Protein AF-F0ZYT7-F1 (afdb_monomer_lite)

Secondary structure (DSSP, 8-state):
-EEE-TT--S-STTS-TT--EEEESS--S---TTSS-TT-SEEEE-TT--S-GGG--TT--EEEE-S--S---TT-S-TT-SEEEE-TTB-S---TTSS-TT--EEEE-SBSSPPPTTS---TT-EEEE-TT---

Foldseek 3Di:
DDEDDAPAADQQVPPDLPDQEYEYEQYPHAQDAPSHDLSYQEYEYEAAHAHQPNNPDLNHQEYEYEQYPHAQDQPSDDLNHQEYEYENANEHALDARSDPQNHQEYEYARYPYDHDVRSHPHPNHDYHYDPRYDD

InterPro domains:
  IPR008615 FNIP [PF05725] (72-109)
  IPR052697 FNIP repeat-containing protein [PTHR32031] (2-129)

pLDDT: mean 94.6, std 4.9, range [79.94, 98.81]

Structure (mmCIF, N/CA/C/O backbone):
data_AF-F0ZYT7-F1
#
_entry.id   AF-F0ZYT7-F1
#
loop_
_atom_site.group_PDB
_atom_site.id
_atom_site.type_symbol
_atom_site.label_atom_id
_atom_site.label_alt_id
_atom_site.label_comp_id
_atom_site.label_asym_id
_atom_site.label_entity_id
_atom_site.label_seq_id
_atom_site.pdbx_PDB_ins_code
_atom_site.Cartn_x
_atom_site.Cartn_y
_atom_site.Cartn_z
_atom_site.occupancy
_atom_site.B_iso_or_equiv
_atom_site.auth_seq_id
_atom_site.auth_comp_id
_atom_site.auth_asym_id
_atom_site.auth_atom_id
_atom_site.pdbx_PDB_model_num
ATOM 1 N N . ASN A 1 1 ? 16.380 5.663 -4.681 1.00 87.44 1 ASN A N 1
ATOM 2 C CA . ASN A 1 1 ? 14.973 5.845 -5.112 1.00 87.44 1 ASN A CA 1
ATOM 3 C C . ASN A 1 1 ? 14.898 5.706 -6.620 1.00 87.44 1 ASN A C 1
ATOM 5 O O . ASN A 1 1 ? 15.791 6.214 -7.287 1.00 87.44 1 ASN A O 1
ATOM 9 N N . LEU A 1 2 ? 13.868 5.045 -7.147 1.00 93.25 2 LEU A N 1
ATOM 10 C CA . LEU A 1 2 ? 13.582 4.963 -8.581 1.00 93.25 2 LEU A CA 1
ATOM 11 C C . LEU A 1 2 ? 12.114 5.315 -8.834 1.00 93.25 2 LEU A C 1
ATOM 13 O O . LEU A 1 2 ? 11.237 4.806 -8.144 1.00 93.25 2 LEU A O 1
ATOM 17 N N . LEU A 1 3 ? 11.865 6.162 -9.831 1.00 95.44 3 LEU A N 1
ATOM 18 C CA . LEU A 1 3 ? 10.533 6.576 -10.260 1.00 95.44 3 LEU A CA 1
ATOM 19 C C . LEU A 1 3 ? 10.295 6.102 -11.694 1.00 95.44 3 LEU A C 1
ATOM 21 O O . LEU A 1 3 ? 11.075 6.441 -12.584 1.00 95.44 3 LEU A O 1
ATOM 25 N N . LEU A 1 4 ? 9.219 5.347 -11.913 1.00 96.31 4 LEU A N 1
ATOM 26 C CA . LEU A 1 4 ? 8.755 4.955 -13.242 1.00 96.31 4 LEU A CA 1
ATOM 27 C C . LEU A 1 4 ? 7.465 5.710 -13.569 1.00 96.31 4 LEU A C 1
ATOM 29 O O . LEU A 1 4 ? 6.499 5.656 -12.809 1.00 96.31 4 LEU A O 1
ATOM 33 N N . LEU A 1 5 ? 7.499 6.448 -14.679 1.00 97.12 5 LEU A N 1
ATOM 34 C CA . LEU A 1 5 ? 6.447 7.373 -15.104 1.00 97.12 5 LEU A CA 1
ATOM 35 C C . LEU A 1 5 ? 5.307 6.671 -15.849 1.00 97.12 5 LEU A C 1
ATOM 37 O O . LEU A 1 5 ? 5.428 5.517 -16.274 1.00 97.12 5 LEU A O 1
ATOM 41 N N . ASP A 1 6 ? 4.215 7.411 -16.036 1.00 96.12 6 ASP A N 1
ATOM 42 C CA . ASP A 1 6 ? 3.059 6.978 -16.814 1.00 96.12 6 ASP A CA 1
ATOM 43 C C . ASP A 1 6 ? 3.453 6.454 -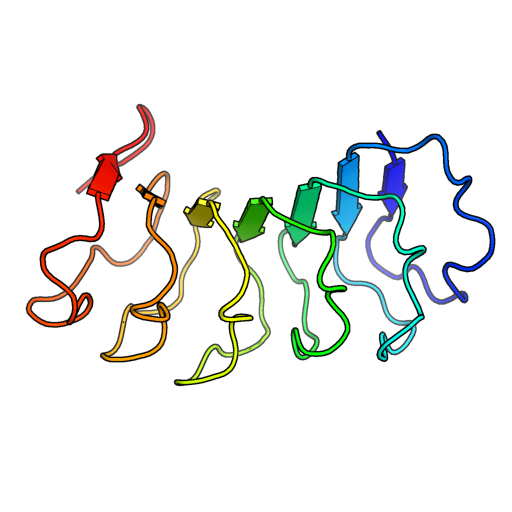18.192 1.00 96.12 6 ASP A C 1
ATOM 45 O O . ASP A 1 6 ? 4.279 7.026 -18.905 1.00 96.12 6 ASP A O 1
ATOM 49 N N . GLY A 1 7 ? 2.826 5.348 -18.586 1.00 93.94 7 GLY A N 1
ATOM 50 C CA . GLY A 1 7 ? 3.046 4.764 -19.902 1.00 93.94 7 GLY A CA 1
ATOM 51 C C . GLY A 1 7 ? 4.273 3.856 -19.991 1.00 93.94 7 GLY A C 1
ATOM 52 O O . GLY A 1 7 ? 4.446 3.208 -21.024 1.00 93.94 7 GLY A O 1
ATOM 53 N N . PHE A 1 8 ? 5.103 3.751 -18.942 1.00 96.62 8 PHE A N 1
ATOM 54 C CA . PHE A 1 8 ? 6.258 2.853 -18.952 1.00 96.62 8 PHE A CA 1
ATOM 55 C C . PHE A 1 8 ? 5.825 1.409 -19.246 1.00 96.62 8 PHE A C 1
ATOM 57 O O . PHE A 1 8 ? 4.981 0.844 -18.551 1.00 96.62 8 PHE A O 1
ATOM 64 N N . ASN A 1 9 ? 6.393 0.808 -20.294 1.00 96.50 9 ASN A N 1
ATOM 65 C CA . ASN A 1 9 ? 5.928 -0.467 -20.846 1.00 96.50 9 ASN A CA 1
ATOM 66 C C . ASN A 1 9 ? 7.080 -1.440 -21.138 1.00 96.50 9 ASN A C 1
ATOM 68 O O . ASN A 1 9 ? 7.173 -2.005 -22.226 1.00 96.50 9 ASN A O 1
ATOM 72 N N . GLN A 1 10 ? 8.010 -1.577 -20.198 1.00 95.38 10 GLN A N 1
ATOM 73 C CA . GLN A 1 10 ? 9.129 -2.516 -20.300 1.00 95.38 10 GLN A CA 1
ATOM 74 C C . GLN A 1 10 ? 9.225 -3.358 -19.021 1.00 95.38 10 GLN A C 1
ATOM 76 O O . GLN A 1 10 ? 8.741 -2.913 -17.978 1.00 95.38 10 GLN A O 1
ATOM 81 N N . PRO A 1 11 ? 9.854 -4.548 -19.065 1.00 92.88 11 PRO A N 1
ATOM 82 C CA . PRO A 1 11 ? 10.143 -5.325 -17.865 1.00 92.88 11 PRO A CA 1
ATOM 83 C C . PRO A 1 11 ? 10.994 -4.539 -16.861 1.00 92.88 11 PRO A C 1
ATOM 85 O O . PRO A 1 11 ? 11.858 -3.756 -17.243 1.00 92.88 11 PRO A O 1
ATOM 88 N N . LEU A 1 12 ? 10.796 -4.792 -15.567 1.00 90.25 12 LEU A N 1
ATOM 89 C CA . LEU A 1 12 ? 11.481 -4.098 -14.464 1.00 90.25 12 LEU A CA 1
ATOM 90 C C . LEU A 1 12 ? 12.789 -4.800 -14.026 1.00 90.25 12 LEU A C 1
ATOM 92 O O . LEU A 1 12 ? 13.333 -4.528 -12.958 1.00 90.25 12 LEU A O 1
ATOM 96 N N . ASN A 1 13 ? 13.336 -5.689 -14.858 1.00 82.94 13 ASN A N 1
ATOM 97 C CA . ASN A 1 13 ? 14.549 -6.464 -14.557 1.00 82.94 13 ASN A CA 1
ATOM 98 C C . ASN A 1 13 ? 15.852 -5.638 -14.575 1.00 82.94 13 ASN A C 1
ATOM 100 O O . ASN A 1 13 ? 16.892 -6.135 -14.153 1.00 82.94 13 ASN A O 1
ATOM 104 N N . PHE A 1 14 ? 15.802 -4.391 -15.048 1.00 86.94 14 PHE A N 1
ATOM 105 C CA . PHE A 1 14 ? 16.933 -3.460 -15.029 1.00 86.94 14 PHE A CA 1
ATOM 106 C C . PHE A 1 14 ? 17.106 -2.757 -13.680 1.00 86.94 14 PHE A C 1
ATOM 108 O O . PHE A 1 14 ? 18.111 -2.071 -13.485 1.00 86.94 14 PHE A O 1
ATOM 115 N N . ILE A 1 15 ? 16.127 -2.857 -12.771 1.00 85.88 15 ILE A N 1
ATOM 116 C CA . ILE A 1 15 ? 16.188 -2.119 -11.511 1.00 85.88 15 ILE A CA 1
ATOM 117 C C . ILE A 1 15 ? 17.290 -2.730 -10.636 1.00 85.88 15 ILE A C 1
ATOM 119 O O . ILE A 1 15 ? 17.215 -3.916 -10.304 1.00 85.88 15 ILE A O 1
ATOM 123 N N . PRO A 1 16 ? 18.315 -1.952 -10.249 1.00 82.31 16 PRO A N 1
ATOM 124 C CA . PRO A 1 16 ? 19.406 -2.485 -9.456 1.00 82.31 16 PRO A CA 1
ATOM 125 C C . PRO A 1 16 ? 18.945 -2.805 -8.033 1.00 82.31 16 PRO A C 1
ATOM 127 O O . PRO A 1 16 ? 18.088 -2.128 -7.463 1.00 82.31 16 PRO A O 1
ATOM 130 N N . SER A 1 17 ? 19.591 -3.800 -7.424 1.00 80.12 17 SER A N 1
ATOM 131 C CA . SER A 1 17 ? 19.295 -4.262 -6.062 1.00 80.12 17 SER A CA 1
ATOM 132 C C . SER A 1 17 ? 19.575 -3.229 -4.963 1.00 80.12 17 SER A C 1
ATOM 134 O O . SER A 1 17 ? 19.293 -3.479 -3.797 1.00 80.12 17 SER A O 1
ATOM 136 N N . THR A 1 18 ? 20.172 -2.091 -5.321 1.00 82.44 18 THR A N 1
ATOM 137 C CA . THR A 1 18 ? 20.530 -0.979 -4.430 1.00 82.44 18 THR A CA 1
ATOM 138 C C . THR A 1 18 ? 19.405 0.038 -4.244 1.00 82.44 18 THR A C 1
ATOM 140 O O . THR A 1 18 ? 19.577 1.021 -3.527 1.00 82.44 18 THR A O 1
ATOM 143 N N . VAL A 1 19 ?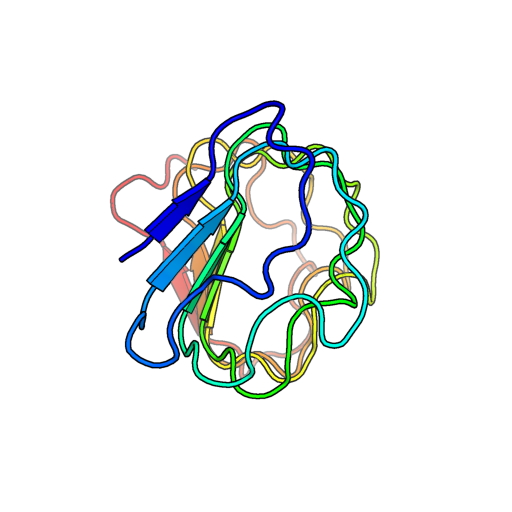 18.271 -0.130 -4.923 1.00 83.56 19 VAL A N 1
ATOM 144 C CA . VAL A 1 19 ? 17.141 0.789 -4.797 1.00 83.56 19 VAL A CA 1
ATOM 145 C C . VAL A 1 19 ? 16.281 0.385 -3.602 1.00 83.56 19 VAL A C 1
ATOM 147 O O . VAL A 1 19 ? 15.662 -0.673 -3.612 1.00 83.56 19 VAL A O 1
ATOM 150 N N . ASP A 1 20 ? 16.184 1.267 -2.609 1.00 85.62 20 ASP A N 1
ATOM 151 C CA . ASP A 1 20 ? 15.357 1.021 -1.416 1.00 85.62 20 ASP A CA 1
ATOM 152 C C . ASP A 1 20 ? 13.876 1.392 -1.611 1.00 85.62 20 ASP A C 1
ATOM 154 O O . ASP A 1 20 ? 12.989 0.759 -1.033 1.00 85.62 20 ASP A O 1
ATOM 158 N N . PHE A 1 21 ? 13.619 2.399 -2.454 1.00 91.38 21 PHE A N 1
ATOM 159 C CA . PHE A 1 21 ? 12.299 2.987 -2.694 1.00 91.38 21 PHE A CA 1
ATOM 160 C C . PHE A 1 21 ? 11.964 2.959 -4.181 1.00 91.38 21 PHE A C 1
ATOM 162 O O . PHE A 1 21 ? 12.698 3.541 -4.993 1.00 91.38 21 PHE A O 1
ATOM 169 N N . LEU A 1 22 ? 10.834 2.344 -4.515 1.00 94.25 22 LEU A N 1
ATOM 170 C CA . LEU A 1 22 ? 10.277 2.330 -5.862 1.00 94.25 22 LEU A CA 1
ATOM 171 C C . LEU A 1 22 ? 8.944 3.077 -5.897 1.00 94.25 22 LEU A C 1
ATOM 173 O O . LEU A 1 22 ? 8.071 2.848 -5.062 1.00 94.25 22 LEU A O 1
ATOM 177 N N . TYR A 1 23 ? 8.792 3.941 -6.892 1.00 96.75 23 TYR A N 1
ATOM 178 C CA . TYR A 1 23 ? 7.593 4.729 -7.137 1.00 96.75 23 TYR A CA 1
ATOM 179 C C . TYR A 1 23 ? 7.059 4.389 -8.530 1.00 96.75 23 TYR A C 1
ATOM 181 O O . TYR A 1 23 ? 7.798 4.497 -9.512 1.00 96.75 23 TYR A O 1
ATOM 189 N N . LEU A 1 24 ? 5.799 3.963 -8.611 1.00 97.38 24 LEU A N 1
ATOM 190 C CA . LEU A 1 24 ? 5.162 3.513 -9.848 1.00 97.38 24 LEU A CA 1
ATOM 191 C C . LEU A 1 24 ? 3.913 4.347 -10.140 1.00 97.38 24 LEU A C 1
ATOM 193 O O . LEU A 1 24 ? 2.929 4.243 -9.415 1.00 97.38 24 LEU A O 1
ATOM 197 N N . TYR A 1 25 ? 3.952 5.126 -11.218 1.00 97.88 25 TYR A N 1
ATOM 198 C CA . TYR A 1 25 ? 2.760 5.683 -11.870 1.00 97.88 25 TYR A CA 1
ATOM 199 C C . TYR A 1 25 ? 2.013 4.592 -12.664 1.00 97.88 25 TYR A C 1
ATOM 201 O O . TYR A 1 25 ? 2.188 3.402 -12.401 1.00 97.88 25 TYR A O 1
ATOM 209 N N . ASN A 1 26 ? 1.189 4.938 -13.656 1.00 96.94 26 ASN A N 1
ATOM 210 C CA . ASN A 1 26 ? 0.465 3.965 -14.468 1.00 96.94 26 ASN A CA 1
ATOM 211 C C . ASN A 1 26 ? 1.386 3.201 -15.445 1.00 96.94 26 ASN A C 1
ATOM 213 O O . ASN A 1 26 ? 1.507 3.531 -16.634 1.00 96.94 26 ASN A O 1
ATOM 217 N N . ILE A 1 27 ? 2.030 2.151 -14.930 1.00 96.88 27 ILE A N 1
ATOM 218 C CA . ILE A 1 27 ? 2.859 1.204 -15.684 1.00 96.88 27 ILE A CA 1
ATOM 219 C C . ILE A 1 27 ? 1.968 0.364 -16.602 1.00 96.88 27 ILE A C 1
ATOM 221 O O . ILE A 1 27 ? 0.965 -0.198 -16.168 1.00 96.88 27 ILE A O 1
ATOM 225 N N . LYS A 1 28 ? 2.345 0.253 -17.877 1.00 96.81 28 LYS A N 1
ATOM 226 C CA . LYS A 1 28 ? 1.626 -0.535 -18.895 1.00 96.81 28 LYS A CA 1
ATOM 227 C C . LYS A 1 28 ? 2.144 -1.959 -19.024 1.00 96.81 28 LYS A C 1
ATOM 229 O O . LYS A 1 28 ? 1.406 -2.836 -19.461 1.00 96.81 28 LYS A O 1
ATOM 234 N N . TYR A 1 29 ? 3.387 -2.189 -18.607 1.00 96.56 29 TYR A N 1
ATOM 235 C CA . TYR A 1 29 ? 3.921 -3.537 -18.485 1.00 96.56 29 TYR A CA 1
ATOM 236 C C . TYR A 1 29 ? 3.174 -4.293 -17.382 1.00 96.56 29 TYR A C 1
ATOM 238 O O . TYR A 1 29 ? 3.039 -3.780 -16.269 1.00 96.56 29 TYR A O 1
ATOM 246 N N . GLN A 1 30 ? 2.706 -5.507 -17.678 1.00 97.00 30 GLN A N 1
ATOM 247 C CA . GLN A 1 30 ? 1.972 -6.325 -16.717 1.00 97.00 30 GLN A CA 1
ATOM 248 C C . GLN A 1 30 ? 2.899 -6.811 -15.598 1.00 97.00 30 GLN A C 1
ATOM 250 O O . GLN A 1 30 ? 3.809 -7.611 -15.821 1.00 97.00 30 GLN A O 1
ATOM 255 N N . LEU A 1 31 ? 2.635 -6.357 -14.377 1.00 96.75 31 LEU A N 1
ATOM 256 C CA . LEU A 1 31 ? 3.373 -6.754 -13.192 1.00 96.75 31 LEU A CA 1
ATOM 257 C C . LEU A 1 31 ? 2.832 -8.085 -12.666 1.00 96.75 31 LEU A C 1
ATOM 259 O O . LEU A 1 31 ? 1.657 -8.235 -12.340 1.00 96.75 31 LEU A O 1
ATOM 263 N N . ILE A 1 32 ? 3.728 -9.058 -12.577 1.00 96.06 32 ILE A N 1
ATOM 264 C CA . ILE A 1 32 ? 3.504 -10.391 -12.011 1.00 96.06 32 ILE A CA 1
ATOM 265 C C . ILE A 1 32 ? 4.512 -10.655 -10.881 1.00 96.06 32 ILE A C 1
ATOM 267 O O . ILE A 1 32 ? 5.538 -9.964 -10.821 1.00 96.06 32 ILE A O 1
ATOM 271 N N . PRO A 1 33 ? 4.281 -11.644 -9.998 1.00 94.56 33 PRO A N 1
ATOM 272 C CA . PRO A 1 33 ? 5.277 -12.055 -9.010 1.00 94.56 33 PRO A CA 1
ATOM 273 C C . PRO A 1 33 ? 6.670 -12.233 -9.634 1.00 94.56 33 PRO A C 1
ATOM 275 O O . PRO A 1 33 ? 6.818 -12.894 -10.659 1.00 94.56 33 PRO A O 1
ATOM 278 N N . GLY A 1 34 ? 7.681 -11.597 -9.035 1.00 90.19 34 GLY A N 1
ATOM 279 C CA . GLY A 1 34 ? 9.056 -11.574 -9.552 1.00 90.19 34 GLY A CA 1
ATOM 280 C C . GLY A 1 34 ? 9.376 -10.447 -10.545 1.00 90.19 34 GLY A C 1
ATOM 281 O O . GLY A 1 34 ? 10.525 -10.330 -10.960 1.00 90.19 34 GLY A O 1
ATOM 282 N N . SER A 1 35 ? 8.411 -9.590 -10.909 1.00 91.88 35 SER A N 1
ATOM 283 C CA . SER A 1 35 ? 8.668 -8.439 -11.800 1.00 91.88 35 SER A CA 1
ATOM 284 C C . SER A 1 35 ? 9.541 -7.373 -11.153 1.00 91.88 35 SER A C 1
ATOM 286 O O . SER A 1 35 ? 10.337 -6.735 -11.834 1.00 91.88 35 SER A O 1
ATOM 288 N N . ILE A 1 36 ? 9.385 -7.175 -9.844 1.00 88.62 36 ILE A N 1
ATOM 289 C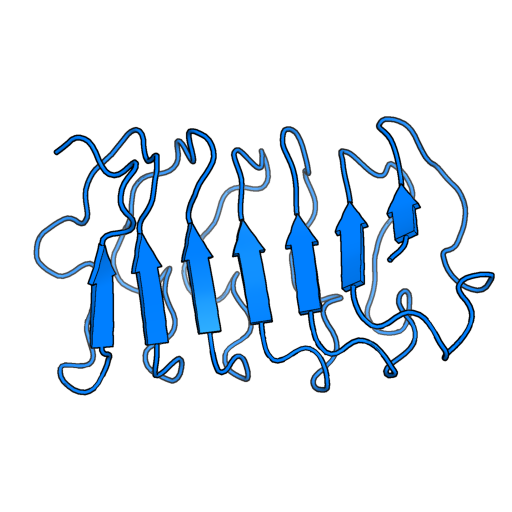 CA . ILE A 1 36 ? 10.249 -6.302 -9.058 1.00 88.62 36 ILE A CA 1
ATOM 290 C C . ILE A 1 36 ? 11.263 -7.166 -8.298 1.00 88.62 36 ILE A C 1
ATOM 292 O O . ILE A 1 36 ? 10.844 -8.134 -7.657 1.00 88.62 36 ILE A O 1
ATOM 296 N N . PRO A 1 37 ? 12.565 -6.822 -8.324 1.00 82.50 37 PRO A N 1
ATOM 297 C CA . PRO A 1 37 ? 13.570 -7.430 -7.454 1.00 82.50 37 PRO A CA 1
ATOM 298 C C . PRO A 1 37 ? 13.120 -7.537 -5.991 1.00 82.50 37 PRO A C 1
ATOM 300 O O . PRO A 1 37 ? 12.480 -6.633 -5.464 1.00 82.50 37 PRO A O 1
ATOM 303 N N . GLU A 1 38 ? 13.499 -8.600 -5.278 1.00 82.56 38 GLU A N 1
ATOM 304 C CA . GLU A 1 38 ? 13.106 -8.730 -3.867 1.00 82.56 38 GLU A CA 1
ATOM 305 C C . GLU A 1 38 ? 13.838 -7.739 -2.937 1.00 82.56 38 GLU A C 1
ATOM 307 O O . GLU A 1 38 ? 13.611 -7.713 -1.737 1.00 82.56 38 GLU A O 1
ATOM 312 N N . THR A 1 39 ? 14.735 -6.899 -3.438 1.00 79.94 39 THR A N 1
ATOM 313 C CA . THR A 1 39 ? 15.564 -6.031 -2.594 1.00 79.94 39 THR A CA 1
ATOM 314 C C . THR A 1 39 ? 14.837 -4.817 -2.018 1.00 79.94 39 THR A C 1
ATOM 316 O O . THR A 1 39 ? 15.342 -4.236 -1.062 1.00 79.94 39 THR A O 1
ATOM 319 N N . PHE A 1 40 ? 13.666 -4.432 -2.541 1.00 81.00 40 PHE A N 1
ATOM 320 C CA 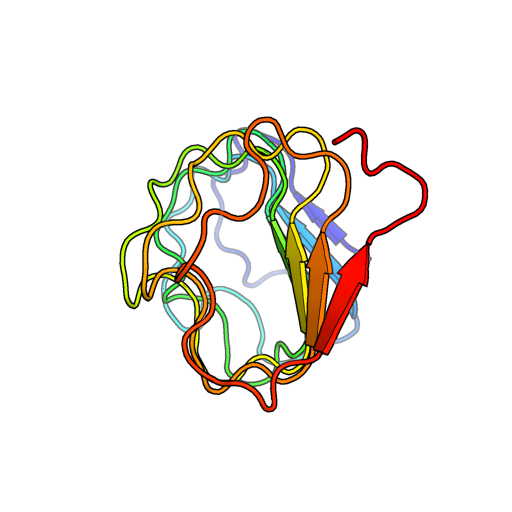. PHE A 1 40 ? 12.953 -3.251 -2.036 1.00 81.00 40 PHE A CA 1
ATOM 321 C C . PHE A 1 40 ? 12.308 -3.506 -0.681 1.00 81.00 40 PHE A C 1
ATOM 323 O O . PHE A 1 40 ? 11.654 -4.527 -0.457 1.00 81.00 40 PHE A O 1
ATOM 330 N N . SER A 1 41 ? 12.405 -2.502 0.185 1.00 87.19 41 SER A N 1
ATOM 331 C CA . SER A 1 41 ? 11.663 -2.457 1.443 1.00 87.19 41 SER A CA 1
ATOM 332 C C . SER A 1 41 ? 10.398 -1.601 1.340 1.00 87.19 41 SER A C 1
ATOM 334 O O . SER A 1 41 ? 9.449 -1.845 2.093 1.00 87.19 41 SER A O 1
ATOM 336 N N . GLN A 1 42 ? 10.346 -0.651 0.395 1.00 95.06 42 GLN A N 1
ATOM 337 C CA . GLN A 1 42 ? 9.250 0.312 0.269 1.00 95.06 42 GLN A CA 1
ATOM 338 C C . GLN A 1 42 ? 8.777 0.484 -1.179 1.00 95.06 42 GLN A C 1
ATOM 340 O O . GLN A 1 42 ? 9.580 0.637 -2.104 1.00 95.06 42 GLN A O 1
ATOM 345 N N . LEU A 1 43 ? 7.456 0.503 -1.359 1.00 96.75 43 LEU A N 1
ATOM 346 C CA . LEU A 1 43 ? 6.787 0.686 -2.643 1.00 96.75 43 LEU A CA 1
ATOM 347 C C . LEU A 1 43 ? 5.716 1.772 -2.526 1.00 96.75 43 LEU A C 1
ATOM 349 O O . LEU A 1 43 ? 4.903 1.751 -1.607 1.00 96.75 43 LEU A O 1
ATOM 353 N N . SER A 1 44 ? 5.696 2.705 -3.472 1.00 98.31 44 SER A N 1
ATOM 354 C CA . SER A 1 44 ? 4.608 3.671 -3.635 1.00 98.31 44 SER A CA 1
ATOM 355 C C . SER A 1 44 ? 3.923 3.452 -4.978 1.00 98.31 44 SER A C 1
ATOM 357 O O . SER A 1 44 ? 4.574 3.520 -6.022 1.00 98.31 44 SER A O 1
ATOM 359 N N . LEU A 1 45 ? 2.620 3.190 -4.941 1.00 98.62 45 LEU A N 1
ATOM 360 C CA . LEU A 1 45 ? 1.758 3.137 -6.117 1.00 98.62 45 LEU A CA 1
ATOM 361 C C . LEU A 1 45 ? 1.050 4.480 -6.221 1.00 98.62 45 LEU A C 1
ATOM 363 O O . LEU A 1 45 ? 0.285 4.857 -5.333 1.00 98.62 45 LEU A O 1
ATOM 367 N N . LEU A 1 46 ? 1.402 5.218 -7.263 1.00 98.62 46 LEU A N 1
ATOM 368 C CA . LEU A 1 46 ? 1.011 6.604 -7.453 1.00 98.62 46 LEU A CA 1
ATOM 369 C C . LEU A 1 46 ? -0.317 6.697 -8.207 1.00 98.62 46 LEU A C 1
ATOM 371 O O . LEU A 1 46 ? -0.944 5.685 -8.537 1.00 98.62 46 LEU A O 1
ATOM 375 N N . ASP A 1 47 ? -0.728 7.931 -8.476 1.00 97.44 47 ASP A N 1
ATOM 376 C CA . ASP A 1 47 ? -1.953 8.235 -9.201 1.00 97.44 47 ASP A CA 1
ATOM 377 C C . ASP A 1 47 ? -2.041 7.463 -10.520 1.00 97.44 47 ASP A C 1
ATOM 379 O O . ASP A 1 47 ? -1.052 7.215 -11.212 1.00 97.44 47 ASP A O 1
ATOM 383 N N . ASP A 1 48 ? -3.263 7.045 -10.835 1.00 97.62 48 ASP A N 1
ATOM 384 C CA . ASP A 1 48 ? -3.609 6.306 -12.045 1.00 97.62 48 ASP A CA 1
ATOM 385 C C . ASP A 1 48 ? -3.029 4.882 -12.174 1.00 97.62 48 ASP A C 1
ATOM 387 O O . ASP A 1 48 ? -3.320 4.208 -13.167 1.00 97.62 48 ASP A O 1
ATOM 391 N N . PHE A 1 49 ? -2.287 4.360 -11.185 1.00 98.50 49 PHE A N 1
ATOM 392 C CA . PHE A 1 49 ? -1.860 2.953 -11.178 1.00 98.50 49 PHE A CA 1
ATOM 393 C C . PHE A 1 49 ? -3.072 2.006 -11.241 1.00 98.50 49 PHE A C 1
ATOM 395 O O . PHE A 1 49 ? -3.987 2.097 -10.421 1.00 98.50 49 PHE A O 1
ATOM 402 N N . ASP A 1 50 ? -3.083 1.079 -12.203 1.00 98.06 50 ASP A N 1
ATOM 403 C CA . ASP A 1 50 ? -4.273 0.277 -12.528 1.00 98.06 50 ASP A CA 1
ATOM 404 C C . ASP A 1 50 ? -3.962 -1.212 -12.747 1.00 98.06 50 ASP A C 1
ATOM 406 O O . ASP A 1 50 ? -4.258 -1.793 -13.790 1.00 98.06 50 ASP A O 1
ATOM 410 N N . GLN A 1 51 ? -3.292 -1.841 -11.778 1.00 98.25 51 GLN A N 1
ATOM 411 C CA . GLN A 1 51 ? -3.006 -3.278 -11.816 1.00 98.25 51 GLN A CA 1
ATOM 412 C C . GLN A 1 51 ? -3.259 -3.956 -10.459 1.00 98.25 51 GLN A C 1
ATOM 414 O O . GLN A 1 51 ? -3.172 -3.295 -9.422 1.00 98.25 51 GLN A O 1
ATOM 419 N N . PRO A 1 52 ? -3.521 -5.280 -10.430 1.00 98.31 52 PRO A N 1
ATOM 420 C CA . PRO A 1 52 ? -3.592 -6.043 -9.186 1.00 98.31 52 PRO A CA 1
ATOM 421 C C . PRO A 1 52 ? -2.292 -5.986 -8.388 1.00 98.31 52 PRO A C 1
ATOM 423 O O . PRO A 1 52 ? -1.214 -5.914 -8.961 1.00 98.31 52 PRO A O 1
ATOM 426 N N . LEU A 1 53 ? -2.376 -6.088 -7.060 1.00 98.31 53 LEU A N 1
ATOM 427 C CA . LEU A 1 53 ? -1.217 -5.916 -6.168 1.00 98.31 53 LEU A CA 1
ATOM 428 C C . LEU A 1 53 ? -0.498 -7.230 -5.809 1.00 98.31 53 LEU A C 1
ATOM 430 O O . LEU A 1 53 ? 0.351 -7.264 -4.920 1.00 98.31 53 LEU A O 1
ATOM 434 N N . ASN A 1 54 ? -0.818 -8.330 -6.492 1.00 96.62 54 ASN A N 1
ATOM 435 C CA . ASN A 1 54 ? -0.256 -9.656 -6.208 1.00 96.62 54 ASN A CA 1
ATOM 436 C C . ASN A 1 54 ? 1.222 -9.810 -6.620 1.00 96.62 54 ASN A C 1
ATOM 438 O O . ASN A 1 54 ? 1.856 -10.795 -6.252 1.00 96.62 54 ASN A O 1
ATOM 442 N N . PHE A 1 55 ? 1.781 -8.848 -7.360 1.00 96.12 55 PHE A N 1
ATOM 443 C CA . PHE A 1 55 ? 3.195 -8.823 -7.738 1.00 96.12 55 PHE A CA 1
ATOM 444 C C . PHE A 1 55 ? 4.121 -8.340 -6.613 1.00 96.12 55 PHE A C 1
ATOM 446 O O . PHE A 1 55 ? 5.337 -8.509 -6.721 1.00 96.12 55 PHE A O 1
ATOM 453 N N . ILE A 1 56 ? 3.572 -7.710 -5.566 1.00 96.50 56 ILE A N 1
ATOM 454 C CA . ILE A 1 56 ? 4.352 -7.096 -4.488 1.00 96.50 56 ILE A CA 1
ATOM 455 C C . ILE A 1 56 ? 5.078 -8.195 -3.690 1.00 96.50 56 ILE A C 1
ATOM 457 O O . ILE A 1 56 ? 4.420 -9.035 -3.069 1.00 96.50 56 ILE A O 1
ATOM 461 N N . PRO A 1 57 ? 6.424 -8.205 -3.659 1.00 93.56 57 PRO A N 1
ATOM 462 C CA . PRO A 1 57 ? 7.178 -9.274 -3.015 1.00 93.56 57 PRO A CA 1
ATOM 463 C C . PRO A 1 57 ? 7.128 -9.182 -1.481 1.00 93.56 57 PRO A C 1
ATOM 465 O O . PRO A 1 57 ? 6.953 -8.108 -0.903 1.00 93.56 57 PRO A O 1
ATOM 468 N N . TYR A 1 58 ? 7.369 -10.311 -0.801 1.00 93.44 58 TYR A N 1
ATOM 469 C CA . TYR A 1 58 ? 7.315 -10.428 0.670 1.00 93.44 58 TYR A CA 1
ATOM 470 C C . TYR A 1 58 ? 8.289 -9.496 1.420 1.00 93.44 58 TYR A C 1
ATOM 472 O O . TYR A 1 58 ? 8.098 -9.168 2.599 1.00 93.44 58 TYR A O 1
ATOM 480 N N . ARG A 1 59 ? 9.370 -9.085 0.748 1.00 92.19 59 ARG A N 1
ATOM 481 C CA . ARG A 1 59 ? 10.381 -8.178 1.302 1.00 92.19 59 ARG A CA 1
ATOM 482 C C . ARG A 1 59 ? 9.923 -6.722 1.363 1.00 92.19 59 ARG A C 1
ATOM 484 O O . ARG A 1 59 ? 10.410 -6.008 2.236 1.00 92.19 59 ARG A O 1
ATOM 491 N N . VAL A 1 60 ? 8.937 -6.319 0.558 1.00 95.25 60 VAL A N 1
ATOM 492 C CA . VAL A 1 60 ? 8.288 -5.013 0.718 1.00 95.25 60 VAL A CA 1
ATOM 493 C C . VAL A 1 60 ? 7.543 -5.017 2.046 1.00 95.25 60 VAL A C 1
ATOM 495 O O . VAL A 1 60 ? 6.683 -5.864 2.289 1.00 95.25 60 VAL A O 1
ATOM 498 N N . LYS A 1 61 ? 7.908 -4.083 2.923 1.00 96.62 61 LYS A N 1
ATOM 499 C CA . LYS A 1 61 ? 7.318 -3.915 4.254 1.00 96.62 61 LYS A CA 1
ATOM 500 C C . LYS A 1 61 ? 6.397 -2.710 4.326 1.00 96.62 61 LYS A C 1
ATOM 502 O O . LYS A 1 61 ? 5.459 -2.724 5.120 1.00 96.62 61 LYS A O 1
ATOM 507 N N . GLN A 1 62 ? 6.629 -1.712 3.480 1.00 98.25 62 GLN A N 1
ATOM 508 C CA . GLN A 1 62 ? 5.844 -0.487 3.459 1.00 98.25 62 GLN A CA 1
ATOM 509 C C . GLN A 1 62 ? 5.240 -0.271 2.076 1.00 98.25 62 GLN A C 1
ATOM 511 O O . GLN A 1 62 ? 5.954 -0.284 1.070 1.00 98.25 62 GLN A O 1
ATOM 516 N N . LEU A 1 63 ? 3.923 -0.081 2.045 1.00 98.56 63 LEU A N 1
ATOM 517 C CA . LEU A 1 63 ? 3.170 0.237 0.840 1.00 98.56 63 LEU A CA 1
ATOM 518 C C . LEU A 1 63 ? 2.472 1.583 1.026 1.00 98.56 63 LEU A C 1
ATOM 520 O O . LEU A 1 63 ? 1.712 1.750 1.977 1.00 98.56 63 LEU A O 1
ATOM 524 N N . ASN A 1 64 ? 2.713 2.518 0.113 1.00 98.69 64 ASN A N 1
ATOM 525 C CA . ASN A 1 64 ? 1.960 3.763 0.011 1.00 98.69 64 ASN A CA 1
ATOM 526 C C . ASN A 1 64 ? 1.036 3.705 -1.211 1.00 98.69 64 ASN A C 1
ATOM 528 O O . ASN A 1 64 ? 1.494 3.388 -2.311 1.00 98.69 64 ASN A O 1
ATOM 532 N N . LEU A 1 65 ? -0.245 3.993 -1.008 1.00 98.81 65 LEU A N 1
ATOM 533 C CA . LEU A 1 65 ? -1.276 4.036 -2.037 1.00 98.81 65 LEU A CA 1
ATOM 534 C C . LEU A 1 65 ? -1.767 5.477 -2.191 1.00 98.81 65 LEU A C 1
ATOM 536 O O . LEU A 1 65 ? -2.383 6.026 -1.277 1.00 98.81 65 LEU A O 1
ATOM 540 N N . HIS A 1 66 ? -1.496 6.075 -3.353 1.00 98.56 66 HIS A N 1
ATOM 541 C CA . HIS A 1 66 ? -2.100 7.351 -3.762 1.00 98.56 66 HIS A CA 1
ATOM 542 C C . HIS A 1 66 ? -3.433 7.082 -4.464 1.00 98.56 66 HIS A C 1
ATOM 544 O O . HIS A 1 66 ? -4.075 6.067 -4.197 1.00 98.56 66 HIS A O 1
ATOM 550 N N . ASN A 1 67 ? -3.881 7.931 -5.388 1.00 98.31 67 ASN A N 1
ATOM 551 C CA . ASN A 1 67 ? -5.168 7.751 -6.045 1.00 98.31 67 ASN A CA 1
ATOM 552 C C . ASN A 1 67 ? -5.128 6.719 -7.194 1.00 98.31 67 ASN A C 1
ATOM 554 O O . ASN A 1 67 ? -5.331 7.042 -8.369 1.00 98.31 67 ASN A O 1
ATOM 558 N N . ILE A 1 68 ? -4.864 5.454 -6.849 1.00 98.62 68 ILE A N 1
ATOM 559 C CA . ILE A 1 68 ? -4.824 4.326 -7.789 1.00 98.62 68 ILE A CA 1
ATOM 560 C C . ILE A 1 68 ? -6.212 4.043 -8.394 1.00 98.62 68 ILE A C 1
ATOM 562 O O . ILE A 1 68 ? -7.245 4.209 -7.737 1.00 98.62 68 ILE A O 1
ATOM 566 N N . LYS A 1 69 ? -6.244 3.545 -9.634 1.00 98.44 69 LYS A N 1
ATOM 567 C CA . LYS A 1 69 ? -7.478 3.132 -10.334 1.00 98.44 69 LYS A CA 1
ATOM 568 C C . LYS A 1 69 ? -7.870 1.693 -10.061 1.00 98.44 69 LYS A C 1
ATOM 570 O O . LYS A 1 69 ? -9.061 1.389 -10.103 1.00 98.44 69 LYS A O 1
ATOM 575 N N . TYR A 1 70 ? -6.899 0.840 -9.738 1.00 98.44 70 TYR A N 1
ATOM 576 C CA . TYR A 1 70 ? -7.188 -0.551 -9.425 1.00 98.44 70 TYR A CA 1
ATOM 577 C C . TYR A 1 70 ? -8.147 -0.630 -8.235 1.00 98.44 70 TYR A C 1
ATOM 579 O O . TYR A 1 70 ? -7.810 -0.210 -7.123 1.00 98.44 70 TYR A O 1
ATOM 587 N N . GLN A 1 71 ? -9.346 -1.163 -8.472 1.00 98.31 71 GLN A N 1
ATOM 588 C CA . GLN A 1 71 ? -10.379 -1.264 -7.449 1.00 98.31 71 GLN A CA 1
ATOM 589 C C . GLN A 1 71 ? -9.949 -2.255 -6.366 1.00 98.31 71 GLN A C 1
ATOM 591 O O . GLN A 1 71 ? -9.828 -3.462 -6.596 1.00 98.31 71 GLN A O 1
ATOM 596 N N . LEU A 1 72 ? -9.758 -1.749 -5.152 1.00 98.31 72 LEU A N 1
ATOM 597 C CA . LEU A 1 72 ? -9.456 -2.582 -4.003 1.00 98.31 72 LEU A CA 1
ATOM 598 C C . LEU A 1 72 ? -10.714 -3.327 -3.559 1.00 98.31 72 LEU A C 1
ATOM 600 O O . LEU A 1 72 ? -11.801 -2.757 -3.437 1.00 98.31 72 LEU A O 1
ATOM 604 N N . ILE A 1 73 ? -10.531 -4.617 -3.307 1.00 96.88 73 ILE A N 1
ATOM 605 C CA . ILE A 1 73 ? -11.509 -5.532 -2.729 1.00 96.88 73 ILE A CA 1
ATOM 606 C C . ILE A 1 73 ? -10.827 -6.286 -1.579 1.00 96.88 73 ILE A C 1
ATOM 608 O O . ILE A 1 73 ? -9.592 -6.267 -1.486 1.00 96.88 73 ILE A O 1
ATOM 612 N N . PRO A 1 74 ? -11.581 -6.951 -0.689 1.00 96.19 74 PRO A N 1
ATOM 613 C CA . PRO A 1 74 ? -10.979 -7.772 0.351 1.00 96.19 74 PRO A CA 1
ATOM 614 C C . PRO A 1 74 ? -9.985 -8.789 -0.226 1.00 96.19 74 PRO A C 1
ATOM 616 O O . PRO A 1 74 ? -10.314 -9.536 -1.146 1.00 96.19 74 PRO A O 1
ATOM 619 N N . GLY A 1 75 ? -8.758 -8.789 0.299 1.00 96.12 75 GLY A N 1
ATOM 620 C CA . GLY A 1 75 ? -7.655 -9.620 -0.200 1.00 96.12 75 GLY A CA 1
ATOM 621 C C . GLY A 1 75 ? -6.810 -9.007 -1.326 1.00 96.12 75 GLY A C 1
ATOM 622 O O . GLY A 1 75 ? -5.819 -9.621 -1.712 1.00 96.12 75 GLY A O 1
ATOM 623 N N . SER A 1 76 ? -7.137 -7.807 -1.830 1.00 97.69 76 SER A N 1
ATOM 624 C CA . SER A 1 76 ? -6.296 -7.106 -2.817 1.00 97.69 76 SER A CA 1
ATOM 625 C C . SER A 1 76 ? -4.941 -6.692 -2.247 1.00 97.69 76 SER A C 1
ATOM 627 O O . SER A 1 76 ? -3.942 -6.757 -2.956 1.00 97.69 76 SER A O 1
ATOM 629 N N . ILE A 1 77 ? -4.898 -6.234 -0.993 1.00 98.38 77 ILE A N 1
ATOM 630 C CA . ILE A 1 77 ? -3.669 -5.751 -0.354 1.00 98.38 77 ILE A CA 1
ATOM 631 C C . ILE A 1 77 ? -2.908 -6.937 0.264 1.00 98.38 77 ILE A C 1
ATOM 633 O O . ILE A 1 77 ? -3.516 -7.720 1.000 1.00 98.38 77 ILE A O 1
ATOM 637 N N . PRO A 1 78 ? -1.588 -7.073 0.029 1.00 97.25 78 PRO A N 1
ATOM 638 C CA . PRO A 1 78 ? -0.793 -8.130 0.643 1.00 97.25 78 PRO A CA 1
ATOM 639 C C . PRO A 1 78 ? -0.804 -8.063 2.174 1.00 97.25 78 PRO A C 1
ATOM 641 O O . PRO A 1 78 ? -0.653 -7.003 2.779 1.00 97.25 78 PRO A O 1
ATOM 644 N N . ASN A 1 79 ? -0.937 -9.221 2.814 1.00 97.06 79 ASN A N 1
ATOM 645 C CA . ASN A 1 79 ? -1.106 -9.328 4.263 1.00 97.06 79 ASN A CA 1
ATOM 646 C C . ASN A 1 79 ? 0.225 -9.324 5.049 1.00 97.06 79 ASN A C 1
ATOM 648 O O . ASN A 1 79 ? 0.208 -9.302 6.278 1.00 97.06 79 ASN A O 1
ATOM 652 N N . HIS A 1 80 ? 1.376 -9.339 4.372 1.00 96.81 80 HIS A N 1
ATOM 653 C CA . HIS A 1 80 ? 2.707 -9.381 4.996 1.00 96.81 80 HIS A CA 1
ATOM 654 C C . HIS A 1 80 ? 3.321 -8.005 5.289 1.00 96.81 80 HIS A C 1
ATOM 656 O O . HIS A 1 80 ? 4.447 -7.932 5.796 1.00 96.81 80 HIS A O 1
ATOM 662 N N . LEU A 1 81 ? 2.629 -6.930 4.912 1.00 98.19 81 LEU A N 1
ATOM 663 C CA . LEU A 1 81 ? 3.089 -5.557 5.096 1.00 98.19 81 LEU A CA 1
ATOM 664 C C . LEU A 1 81 ? 3.123 -5.194 6.586 1.00 98.19 81 LEU A C 1
ATOM 666 O O . LEU A 1 81 ? 2.259 -5.600 7.361 1.00 98.19 81 LEU A O 1
ATOM 670 N N . THR A 1 82 ? 4.110 -4.394 6.984 1.00 98.25 82 THR A N 1
ATOM 671 C CA . THR A 1 82 ? 4.176 -3.821 8.337 1.00 98.25 82 THR A CA 1
ATOM 672 C C . THR A 1 82 ? 3.493 -2.463 8.402 1.00 98.25 82 THR A C 1
ATOM 674 O O . THR A 1 82 ? 2.968 -2.093 9.447 1.00 98.25 82 THR A O 1
ATOM 677 N N . THR A 1 83 ? 3.507 -1.720 7.296 1.00 98.62 83 THR A N 1
ATOM 678 C CA . THR A 1 83 ? 2.922 -0.382 7.216 1.00 98.62 83 THR A CA 1
ATOM 679 C C . THR A 1 83 ? 2.173 -0.224 5.904 1.00 98.62 83 THR A C 1
ATOM 681 O O . THR A 1 83 ? 2.705 -0.538 4.835 1.00 98.62 83 THR A O 1
ATOM 684 N N . LEU A 1 84 ? 0.953 0.291 5.996 1.00 98.62 84 LEU A N 1
ATOM 685 C CA . LEU A 1 84 ? 0.130 0.660 4.855 1.00 98.62 84 LEU A CA 1
ATOM 686 C C . LEU A 1 84 ? -0.276 2.124 4.986 1.00 98.62 84 LEU A C 1
ATOM 688 O O . LEU A 1 84 ? -0.879 2.506 5.983 1.00 98.62 84 LEU A O 1
ATOM 692 N N . THR A 1 85 ? 0.037 2.925 3.977 1.00 98.75 85 THR A N 1
ATOM 693 C CA . THR A 1 85 ? -0.323 4.342 3.927 1.00 98.75 85 THR A CA 1
ATOM 694 C C . THR A 1 85 ? -1.325 4.578 2.804 1.00 98.75 85 THR A C 1
ATOM 696 O O . THR A 1 85 ? -1.110 4.106 1.688 1.00 98.75 85 THR A O 1
ATOM 699 N N . PHE A 1 86 ? -2.389 5.323 3.093 1.00 98.69 86 PHE A N 1
ATOM 700 C CA . PHE A 1 86 ? -3.317 5.876 2.106 1.00 98.69 86 PHE A CA 1
ATOM 701 C C . PHE A 1 86 ? -3.176 7.395 2.103 1.00 98.69 86 PHE A C 1
ATOM 703 O O . PHE A 1 86 ? -3.304 8.013 3.161 1.00 98.69 86 PHE A O 1
ATOM 710 N N . ASP A 1 87 ? -2.891 7.994 0.950 1.00 98.38 87 ASP A N 1
ATOM 711 C CA . ASP A 1 87 ? -2.570 9.423 0.863 1.00 98.38 87 ASP A CA 1
ATOM 712 C C . ASP A 1 87 ? -2.894 10.016 -0.523 1.00 98.38 87 ASP A C 1
ATOM 714 O O . ASP A 1 87 ? -3.444 9.330 -1.384 1.00 98.38 87 ASP A O 1
ATOM 718 N N . ASN A 1 88 ? -2.539 11.286 -0.748 1.00 97.94 88 ASN A N 1
ATOM 719 C CA . ASN A 1 88 ? -2.589 11.981 -2.041 1.00 97.94 88 ASN A CA 1
ATOM 720 C C . ASN A 1 88 ? -3.943 11.878 -2.760 1.00 97.94 88 ASN A C 1
ATOM 722 O O . ASN A 1 88 ? -4.031 11.626 -3.959 1.00 97.94 88 ASN A O 1
ATOM 726 N N . GLY A 1 89 ? -5.024 12.090 -2.014 1.00 97.88 89 GLY A N 1
ATOM 727 C CA . GLY A 1 89 ? -6.376 12.090 -2.556 1.00 97.88 89 GLY A CA 1
ATOM 728 C C . GLY A 1 89 ? -6.897 10.691 -2.875 1.00 97.88 89 GLY A C 1
ATOM 729 O O . GLY A 1 89 ? -7.744 10.560 -3.761 1.00 97.88 89 GLY A O 1
ATOM 730 N N . PHE A 1 90 ? -6.422 9.652 -2.172 1.00 98.38 90 PHE A N 1
ATOM 731 C CA . PHE A 1 90 ? -6.949 8.291 -2.290 1.00 98.38 90 PHE A CA 1
ATOM 732 C C . PHE A 1 90 ? -8.482 8.310 -2.204 1.00 98.38 90 PHE A C 1
ATOM 734 O O . PHE A 1 90 ? -9.070 8.725 -1.197 1.00 98.38 90 PHE A O 1
ATOM 741 N N . SER A 1 91 ? -9.133 7.900 -3.295 1.00 98.06 91 SER A N 1
ATOM 742 C CA . SER A 1 91 ? -10.559 8.165 -3.513 1.00 98.06 91 SER A CA 1
ATOM 743 C C . SER A 1 91 ? -11.470 6.945 -3.423 1.00 98.06 91 SER A C 1
ATOM 745 O O . SER A 1 91 ? -12.658 7.048 -3.715 1.00 98.06 91 SER A O 1
ATOM 747 N N . GLN A 1 92 ? -10.962 5.786 -3.005 1.00 97.38 92 GLN A N 1
ATOM 748 C CA . GLN A 1 92 ? -11.799 4.598 -2.825 1.00 97.38 92 GLN A CA 1
ATOM 749 C C . GLN A 1 92 ? -12.349 4.536 -1.395 1.00 97.38 92 GLN A C 1
ATOM 751 O O . GLN A 1 92 ? -11.725 5.018 -0.452 1.00 97.38 92 GLN A O 1
ATOM 756 N N . ARG A 1 93 ? -13.535 3.942 -1.215 1.00 96.56 93 ARG A N 1
ATOM 757 C CA . ARG A 1 93 ? -14.118 3.749 0.122 1.00 96.56 93 ARG A CA 1
ATOM 758 C C . ARG A 1 93 ? -13.416 2.626 0.873 1.00 96.56 93 ARG A C 1
ATOM 760 O O . ARG A 1 93 ? -13.118 1.579 0.300 1.00 96.56 93 ARG A O 1
ATOM 767 N N . PHE A 1 94 ? -13.252 2.807 2.177 1.00 94.88 94 PHE A N 1
ATOM 768 C CA . PHE A 1 94 ? -12.751 1.773 3.072 1.00 94.88 94 PHE A CA 1
ATOM 769 C C . PHE A 1 94 ? -13.882 0.815 3.459 1.00 94.88 94 PHE A C 1
ATOM 771 O O . PHE A 1 94 ? -14.574 1.013 4.446 1.00 94.88 94 PHE A O 1
ATOM 778 N N . THR A 1 95 ? -14.096 -0.241 2.676 1.00 92.12 95 THR A N 1
ATOM 779 C CA . THR A 1 95 ? -15.035 -1.307 3.058 1.00 92.12 95 THR A CA 1
ATOM 780 C C . THR A 1 95 ? -14.344 -2.372 3.906 1.00 92.12 95 THR A C 1
ATOM 782 O O . THR A 1 95 ? -13.144 -2.620 3.755 1.00 92.12 95 THR A O 1
ATOM 785 N N . LYS A 1 96 ? -15.114 -3.061 4.756 1.00 92.56 96 LYS A N 1
ATOM 786 C CA . LYS A 1 96 ? -14.621 -4.141 5.621 1.00 92.56 96 LYS A CA 1
ATOM 787 C C . LYS A 1 96 ? -13.740 -5.141 4.860 1.00 92.56 96 LYS A C 1
ATOM 789 O O . LYS A 1 96 ? -14.165 -5.722 3.864 1.00 92.56 96 LYS A O 1
ATOM 794 N N . GLY A 1 97 ? -12.533 -5.374 5.376 1.00 92.81 97 GLY A N 1
ATOM 795 C CA . GLY A 1 97 ? -11.590 -6.367 4.854 1.00 92.81 97 GLY A CA 1
ATOM 796 C C . GLY A 1 97 ? -10.696 -5.889 3.706 1.00 92.81 97 GLY A C 1
ATOM 797 O O . GLY A 1 97 ? -9.832 -6.658 3.289 1.00 92.81 97 GLY A O 1
ATOM 798 N N . ILE A 1 98 ? -10.854 -4.650 3.209 1.00 95.44 98 ILE A N 1
ATOM 799 C CA . ILE A 1 98 ? -9.883 -4.055 2.267 1.00 95.44 98 ILE A CA 1
ATOM 800 C C . ILE A 1 98 ? -8.504 -3.962 2.916 1.00 95.44 98 ILE A C 1
ATOM 802 O O . ILE A 1 98 ? -7.511 -4.331 2.294 1.00 95.44 98 ILE A O 1
ATOM 806 N N . ILE A 1 99 ? -8.453 -3.482 4.160 1.00 96.81 99 ILE A N 1
ATOM 807 C CA . ILE A 1 99 ? -7.228 -3.430 4.953 1.00 96.81 99 ILE A CA 1
ATOM 808 C C . ILE A 1 99 ? -7.082 -4.778 5.675 1.00 96.81 99 ILE A C 1
ATOM 810 O O . ILE A 1 99 ? -7.959 -5.126 6.468 1.00 96.81 99 ILE A O 1
ATOM 814 N N . PRO A 1 100 ? -6.017 -5.558 5.415 1.00 96.69 100 PRO A N 1
ATOM 815 C CA . PRO A 1 100 ? -5.803 -6.831 6.089 1.00 96.69 100 PRO A CA 1
ATOM 816 C C . PRO A 1 100 ? -5.562 -6.648 7.590 1.00 96.69 100 PRO A C 1
ATOM 818 O O . PRO A 1 100 ? -4.739 -5.828 7.993 1.00 96.69 100 PRO A O 1
ATOM 821 N N . ASP A 1 101 ? -6.200 -7.486 8.409 1.00 96.38 101 ASP A N 1
ATOM 822 C CA . ASP A 1 101 ? -6.078 -7.474 9.877 1.00 96.38 101 ASP A CA 1
ATOM 823 C C . ASP A 1 101 ? -4.647 -7.733 10.381 1.00 96.38 101 ASP A C 1
ATOM 825 O O . ASP A 1 101 ? -4.320 -7.443 11.531 1.00 96.38 101 ASP A O 1
ATOM 829 N N . SER A 1 102 ? -3.788 -8.312 9.542 1.00 96.56 102 SER A N 1
ATOM 830 C CA . SER A 1 102 ? -2.393 -8.612 9.864 1.00 96.56 102 SER A CA 1
ATOM 831 C C . SER A 1 102 ? -1.472 -7.393 9.818 1.00 96.56 102 SER A C 1
ATOM 833 O O . SER A 1 102 ? -0.377 -7.468 10.373 1.00 96.56 102 SER A O 1
ATOM 835 N N . ILE A 1 103 ? -1.879 -6.292 9.174 1.00 97.81 103 ILE A N 1
ATOM 836 C CA . ILE A 1 103 ? -1.042 -5.094 9.038 1.00 97.81 103 ILE A CA 1
ATOM 837 C C . ILE A 1 103 ? -1.102 -4.297 10.347 1.00 97.81 103 ILE A C 1
ATOM 839 O O . ILE A 1 103 ? -2.172 -3.807 10.696 1.00 97.81 103 ILE A O 1
ATOM 843 N N . PRO A 1 104 ? 0.006 -4.128 11.086 1.00 97.88 104 PRO A N 1
ATOM 844 C CA . PRO A 1 104 ? -0.039 -3.520 12.412 1.00 97.88 104 PRO A CA 1
ATOM 845 C C . PRO A 1 104 ? -0.190 -1.994 12.392 1.00 97.88 104 PRO A C 1
ATOM 847 O O . PRO A 1 104 ? -0.759 -1.446 13.330 1.00 97.88 104 PRO A O 1
ATOM 850 N N . CYS A 1 105 ? 0.315 -1.307 11.364 1.00 98.25 105 CYS A N 1
ATOM 851 C CA . CYS A 1 105 ? 0.338 0.154 11.294 1.00 98.25 105 CYS A CA 1
ATOM 852 C C . CYS A 1 105 ? -0.317 0.647 10.000 1.00 98.25 105 CYS A C 1
ATOM 854 O O . CYS A 1 105 ? 0.064 0.232 8.900 1.00 98.25 105 CYS A O 1
ATOM 856 N N . ILE A 1 106 ? -1.306 1.525 10.148 1.00 98.25 106 ILE A N 1
ATOM 857 C CA . ILE A 1 106 ? -2.061 2.127 9.054 1.00 98.25 106 ILE A CA 1
ATOM 858 C C . ILE A 1 106 ? -1.950 3.641 9.181 1.00 98.25 106 ILE A C 1
ATOM 860 O O . ILE A 1 106 ? -2.352 4.207 10.195 1.00 98.25 106 ILE A O 1
ATOM 864 N N . ASN A 1 107 ? -1.463 4.289 8.132 1.00 98.44 107 ASN A N 1
ATOM 865 C CA . ASN A 1 107 ? -1.375 5.739 8.058 1.00 98.44 107 ASN A CA 1
ATOM 866 C C . ASN A 1 107 ? -2.450 6.268 7.108 1.00 98.44 107 ASN A C 1
ATOM 868 O O . ASN A 1 107 ? -2.555 5.805 5.970 1.00 98.44 107 ASN A O 1
ATOM 872 N N . ILE A 1 108 ? -3.233 7.241 7.562 1.00 98.31 108 ILE A N 1
ATOM 873 C CA . ILE A 1 108 ? -4.301 7.870 6.782 1.00 98.31 108 ILE A CA 1
ATOM 874 C C . ILE A 1 108 ? -3.963 9.352 6.602 1.00 98.31 108 ILE A C 1
ATOM 876 O O . ILE A 1 108 ? -3.970 10.111 7.570 1.00 98.31 108 ILE A O 1
ATOM 880 N N . GLY A 1 109 ? -3.638 9.750 5.374 1.00 98.38 109 GLY A N 1
ATOM 881 C CA . GLY A 1 109 ? -3.355 11.131 4.980 1.00 98.38 109 GLY A CA 1
ATOM 882 C C . GLY A 1 109 ? -4.497 11.767 4.204 1.00 98.38 109 GLY A C 1
ATOM 883 O O . GLY A 1 109 ? -5.644 11.737 4.640 1.00 98.38 109 GLY A O 1
ATOM 884 N N . ASP A 1 110 ? -4.204 12.365 3.052 1.00 98.06 110 ASP A N 1
ATOM 885 C CA . ASP A 1 110 ? 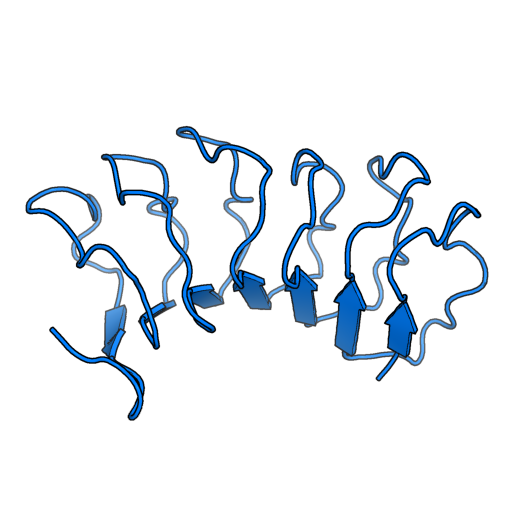-5.230 12.994 2.221 1.00 98.06 110 ASP A CA 1
ATOM 886 C C . ASP A 1 110 ? -6.095 11.914 1.548 1.00 98.06 110 ASP A C 1
ATOM 888 O O . ASP A 1 110 ? -5.674 11.273 0.585 1.00 98.06 110 ASP A O 1
ATOM 892 N N . VAL A 1 111 ? -7.306 11.692 2.065 1.00 98.25 111 VAL A N 1
ATOM 893 C CA . VAL A 1 111 ? -8.280 10.716 1.548 1.00 98.25 111 VAL A CA 1
ATOM 894 C C . VAL A 1 111 ? -9.604 11.405 1.237 1.00 98.25 111 VAL A C 1
ATOM 896 O O . VAL A 1 111 ? -10.022 12.322 1.943 1.00 98.25 111 VAL A O 1
ATOM 899 N N . VAL A 1 112 ? -10.306 10.961 0.194 1.00 98.00 112 VAL A N 1
ATOM 900 C CA . VAL A 1 112 ? -11.617 11.538 -0.165 1.00 98.00 112 VAL A CA 1
ATOM 901 C C . VAL A 1 112 ? -12.715 11.043 0.772 1.00 98.00 112 VAL A C 1
ATOM 903 O O . VAL A 1 112 ? -13.592 11.813 1.158 1.00 98.00 112 VAL A O 1
ATOM 906 N N . PHE A 1 113 ? -12.662 9.767 1.153 1.00 96.69 113 PHE A N 1
ATOM 907 C CA . PHE A 1 113 ? -13.613 9.148 2.070 1.00 96.69 113 PHE A CA 1
ATOM 908 C C . PHE A 1 113 ? -12.895 8.790 3.377 1.00 96.69 113 PHE A C 1
ATOM 910 O O . PHE A 1 113 ? -11.856 8.134 3.309 1.00 96.69 113 PHE A O 1
ATOM 917 N N . PRO A 1 114 ? -13.408 9.189 4.554 1.00 94.38 114 PRO A N 1
ATOM 918 C CA . PRO A 1 114 ? -12.818 8.790 5.829 1.00 94.38 114 PRO A CA 1
ATOM 919 C C . PRO A 1 114 ? -13.029 7.291 6.089 1.00 94.38 114 PRO A C 1
ATOM 921 O O . PRO A 1 114 ? -13.823 6.628 5.416 1.00 94.38 114 PRO A O 1
ATOM 924 N N . LEU A 1 115 ? -12.340 6.749 7.096 1.00 92.31 115 LEU A N 1
ATOM 925 C CA . LEU A 1 115 ? -12.586 5.383 7.565 1.00 92.31 115 LEU A CA 1
ATOM 926 C C . LEU A 1 115 ? -14.032 5.244 8.071 1.00 92.31 115 LEU A C 1
ATOM 928 O O . LEU A 1 115 ? -14.465 5.974 8.962 1.00 92.31 115 LEU A O 1
ATOM 932 N N . GLU A 1 116 ? -14.777 4.278 7.534 1.00 88.44 116 GLU A N 1
ATOM 933 C CA . GLU A 1 116 ? -16.137 3.968 7.986 1.00 88.44 116 GLU A CA 1
ATOM 934 C C . GLU A 1 116 ? -16.112 3.074 9.244 1.00 88.44 116 GLU A C 1
ATOM 936 O O . GLU A 1 116 ? -15.183 2.268 9.413 1.00 88.44 116 GLU A O 1
ATOM 941 N N . PRO A 1 117 ? -17.134 3.134 10.120 1.00 86.56 117 PRO A N 1
ATOM 942 C CA . PRO A 1 117 ? -17.273 2.185 11.221 1.00 86.56 117 PRO A CA 1
ATOM 943 C C . PRO A 1 117 ? -17.203 0.731 10.728 1.00 86.56 117 PRO A C 1
ATOM 945 O O . PRO A 1 117 ? -17.977 0.311 9.872 1.00 86.56 117 PRO A O 1
ATOM 948 N N . GLY A 1 118 ? -16.270 -0.053 11.273 1.00 85.56 118 GLY A N 1
ATOM 949 C CA . GLY A 1 118 ? -16.061 -1.452 10.878 1.00 85.56 118 GLY A CA 1
ATOM 950 C C . GLY A 1 118 ? -15.143 -1.672 9.667 1.00 85.56 118 GLY A C 1
ATOM 951 O O . GLY A 1 118 ? -14.949 -2.824 9.276 1.00 85.56 118 GLY A O 1
ATOM 952 N N . SER A 1 119 ? -14.539 -0.613 9.106 1.00 87.25 119 SER A N 1
ATOM 953 C CA . SER A 1 119 ? -13.476 -0.730 8.085 1.00 87.25 119 SER A CA 1
ATOM 954 C C . SER A 1 119 ? -12.285 -1.539 8.596 1.00 87.25 119 SER A C 1
ATOM 956 O O . SER A 1 119 ? -11.719 -2.357 7.873 1.00 87.25 119 SER A O 1
ATOM 958 N N . ILE A 1 120 ? -11.943 -1.320 9.866 1.00 88.75 120 ILE A N 1
ATOM 959 C CA . ILE A 1 120 ? -10.874 -1.993 10.599 1.00 88.75 120 ILE A CA 1
ATOM 960 C C . ILE A 1 120 ? -11.515 -3.027 11.519 1.00 88.75 120 ILE A C 1
ATOM 962 O O . ILE A 1 120 ? -12.357 -2.682 12.349 1.00 88.75 120 ILE A O 1
ATOM 966 N N . SER A 1 121 ? -11.154 -4.299 11.339 1.00 83.25 121 SER A N 1
ATOM 967 C CA . SER A 1 121 ? -11.730 -5.406 12.114 1.00 83.25 121 SER A CA 1
ATOM 968 C C . SER A 1 121 ? -10.828 -5.849 13.268 1.00 83.25 121 SER A C 1
ATOM 970 O O . SER A 1 121 ? -11.341 -6.321 14.284 1.00 83.25 121 SER A O 1
ATOM 972 N N . ASN A 1 122 ? -9.510 -5.654 13.166 1.00 90.88 122 ASN A N 1
ATOM 973 C CA . ASN A 1 122 ? -8.578 -5.994 14.234 1.00 90.88 122 ASN A CA 1
ATOM 974 C C . ASN A 1 122 ? -8.273 -4.789 15.153 1.00 90.88 122 ASN A C 1
ATOM 976 O O . ASN A 1 122 ? -7.602 -3.847 14.733 1.00 90.88 122 ASN A O 1
ATOM 980 N N . PRO A 1 123 ? -8.659 -4.838 16.445 1.00 87.75 123 PRO A N 1
ATOM 981 C CA . PRO A 1 123 ? -8.420 -3.746 17.392 1.00 87.75 123 PRO A CA 1
ATOM 982 C C . PRO A 1 123 ? -6.941 -3.550 17.767 1.00 87.75 123 PRO A C 1
ATOM 984 O O . PRO A 1 123 ? -6.616 -2.592 18.459 1.00 87.75 123 PRO A O 1
ATOM 987 N N . LYS A 1 124 ? -6.041 -4.458 17.363 1.00 93.50 124 LYS A N 1
ATOM 988 C CA . LYS A 1 124 ? -4.591 -4.321 17.580 1.00 93.50 124 LYS A CA 1
ATOM 989 C C . LYS A 1 124 ? -3.900 -3.449 16.531 1.00 93.50 124 LYS A C 1
ATOM 991 O O . LYS A 1 124 ? -2.715 -3.176 16.691 1.00 93.50 124 LYS A O 1
ATOM 996 N N . GLN A 1 125 ? -4.590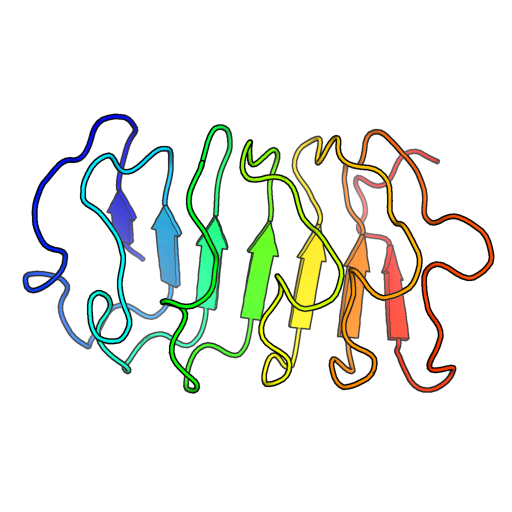 -3.082 15.452 1.00 95.06 125 GLN A N 1
ATOM 997 C CA . GLN A 1 125 ? -4.024 -2.212 14.426 1.00 95.06 125 GLN A CA 1
ATOM 998 C C . GLN A 1 125 ? -3.976 -0.777 14.951 1.00 95.06 125 GLN A C 1
ATOM 1000 O O . GLN A 1 125 ? -4.962 -0.270 15.484 1.00 95.06 125 GLN A O 1
ATOM 1005 N N . THR A 1 126 ? -2.831 -0.126 14.786 1.00 96.94 126 THR A N 1
ATOM 1006 C CA . THR A 1 126 ? -2.666 1.294 15.085 1.00 96.94 126 THR A CA 1
ATOM 1007 C C . THR A 1 126 ? -3.009 2.102 13.843 1.00 96.94 126 THR A C 1
ATOM 1009 O O . THR A 1 126 ? -2.494 1.824 12.759 1.00 96.94 126 THR A O 1
ATOM 1012 N N . ILE A 1 127 ? -3.870 3.103 14.015 1.00 96.75 127 ILE A N 1
ATOM 1013 C CA . ILE A 1 127 ? -4.247 4.054 12.970 1.00 96.75 127 ILE A CA 1
ATOM 1014 C C . ILE A 1 127 ? -3.623 5.399 13.328 1.00 96.75 127 ILE A C 1
ATOM 1016 O O . ILE A 1 127 ? -3.927 5.959 14.382 1.00 96.75 127 ILE A O 1
ATOM 1020 N N . GLU A 1 128 ? -2.764 5.908 12.455 1.00 97.75 128 GLU A N 1
ATOM 1021 C CA . GLU A 1 128 ? -2.147 7.223 12.584 1.00 97.75 128 GLU A CA 1
ATOM 1022 C C . GLU A 1 128 ? -2.690 8.143 11.490 1.00 97.75 128 GLU A C 1
ATOM 1024 O O . GLU A 1 128 ? -2.649 7.822 10.301 1.00 97.75 128 GLU A O 1
ATOM 1029 N N . TYR A 1 129 ? -3.216 9.299 11.888 1.00 98.00 129 TYR A N 1
ATOM 1030 C CA . TYR A 1 129 ? -3.655 10.325 10.947 1.00 98.00 129 TYR A CA 1
ATOM 1031 C C . TYR A 1 129 ? -2.478 11.250 10.635 1.00 98.00 129 TYR A C 1
ATOM 1033 O O . TYR A 1 129 ? -1.872 11.824 11.543 1.00 98.00 129 TYR A O 1
ATOM 1041 N N . LEU A 1 130 ? -2.135 11.374 9.355 1.00 98.06 130 LEU A N 1
ATOM 1042 C CA . LEU A 1 130 ? -1.042 12.228 8.900 1.00 98.06 130 LEU A CA 1
ATOM 1043 C C . LEU A 1 130 ? -1.462 13.712 8.937 1.00 98.06 130 LEU A C 1
ATOM 1045 O O . LEU A 1 130 ? -2.656 14.015 8.900 1.00 98.06 130 LEU A O 1
ATOM 1049 N N . PRO A 1 131 ? -0.509 14.667 8.961 1.00 97.88 131 PRO A N 1
ATOM 1050 C CA . PRO A 1 131 ? -0.819 16.099 9.077 1.00 97.88 131 PRO A CA 1
ATOM 1051 C C . PRO A 1 131 ? -1.726 16.674 7.979 1.00 97.88 131 PRO A C 1
ATOM 1053 O O . PRO A 1 131 ? -2.280 17.756 8.145 1.00 97.88 131 PRO A O 1
ATOM 1056 N N . ASN A 1 132 ? -1.841 15.985 6.845 1.00 96.81 132 ASN A N 1
ATOM 1057 C CA . ASN A 1 132 ? -2.666 16.365 5.703 1.00 96.81 132 ASN A CA 1
ATOM 1058 C C . ASN A 1 132 ? -4.056 15.698 5.686 1.00 96.81 132 ASN A C 1
ATOM 1060 O O . ASN A 1 132 ? -4.781 15.894 4.713 1.00 96.81 132 ASN A O 1
ATOM 1064 N N . TYR A 1 133 ? -4.439 14.947 6.724 1.00 97.56 133 TYR A N 1
ATOM 1065 C CA . TYR A 1 133 ? -5.794 14.411 6.887 1.00 97.56 133 TYR A CA 1
ATOM 1066 C C . TYR A 1 133 ? -6.814 15.538 7.129 1.00 97.56 133 TYR A C 1
ATOM 1068 O O . TYR A 1 133 ? -6.542 16.474 7.883 1.00 97.56 133 TYR A O 1
ATOM 1076 N N . LYS A 1 134 ? -7.982 15.472 6.473 1.00 92.75 134 LYS A N 1
ATOM 1077 C CA . LYS A 1 134 ? -8.950 16.592 6.395 1.00 92.75 134 LYS A CA 1
ATOM 1078 C C . LYS A 1 134 ? -10.362 16.295 6.925 1.00 92.75 134 LYS A C 1
ATOM 1080 O O . LYS A 1 134 ? -11.232 17.147 6.744 1.00 92.75 134 LYS A O 1
ATOM 1085 N N . HIS A 1 135 ? -10.612 15.132 7.532 1.00 88.50 135 HIS A N 1
ATOM 1086 C CA . HIS A 1 135 ? -11.943 14.749 8.045 1.00 88.50 135 HIS A CA 1
ATOM 1087 C C . HIS A 1 135 ? -12.029 14.774 9.568 1.00 88.50 135 HIS A C 1
ATOM 1089 O O . HIS A 1 135 ? -10.980 14.608 10.226 1.00 88.50 135 HIS A O 1
#

Radius of gyration: 14.43 Å; chains: 1; bounding box: 38×29×38 Å

Organism: Dictyostelium purpureum (NCBI:txid5786)

Sequence (135 aa):
NLLLLDGFNQPLNFIPSTVDFLYLYNIKYQLIPGSIPETFSQLSLLDDFDQPLNFIPYRVKQLNLHNIKYQLIPGSIPNHLTTLTFDNGFSQRFTKGIIPDSIPCINIGDVVFPLEPGSISNPKQTIEYLPNYKH